Protein AF-A0A6I3N4Y5-F1 (afdb_monomer)

Radius of gyration: 19.82 Å; Cα contacts (8 Å, |Δi|>4): 102; chains: 1; bounding box: 36×60×38 Å

Nearest PDB structures (foldseek):
  2b67-assembly2_C  TM=6.865E-01  e=2.015E-02  Streptococcus pneumoniae TIGR4
  3eo8-assembly3_E  TM=6.827E-01  e=3.733E-02  Clostridioides difficile 630
  3bm1-assembly1_A  TM=7.989E-01  e=1.640E-01  Escherichia coli K-12
  1fxk-assembly1_C-2  TM=4.523E-01  e=8.487E+00  Methanothermobacter thermautotrophicus

Sequence (117 aa):
MMKMVRFVLMITAIVALASCKTNIGARSPLSVGADDMHKVIYYATLAGSSHNTQPWKAEVLNDREIRVLVDTTRVLNVIDPKKRELYISLGAFIENLDLAAGALGYATEVQGCRTLS

Foldseek 3Di:
DPPVVVVVVVVVVVVVPPPPPPPPDPDDPDQQDPVLLVQLLVQLLPFDADVSLSQWDWDDPDSADIDIDGNPVSDPCPVCVVCPRVVVSSVRSVVSSQVSCVVVPDHDDDDDDDPPD

Mean predicted aligned error: 12.46 Å

Secondary structure (DSSP, 8-state):
--HHHHHHHHHHHHHTT----------------HHHHHHHHHHHTTS--GGG---EEEEEEETTEEEEEE-GGG--TTT-TT-HHHHHHHHHHHHHHHHHHHHHT------------

Structure (mmCIF, N/CA/C/O backbone):
data_AF-A0A6I3N4Y5-F1
#
_entry.id   AF-A0A6I3N4Y5-F1
#
loop_
_atom_site.group_PDB
_atom_site.id
_atom_site.type_symbol
_atom_site.label_atom_id
_atom_site.label_alt_id
_atom_site.label_comp_id
_atom_site.label_asym_id
_atom_site.label_entity_id
_atom_site.label_seq_id
_atom_site.pdbx_PDB_ins_code
_atom_site.Cartn_x
_atom_site.Cartn_y
_atom_site.Cartn_z
_atom_site.occupancy
_atom_site.B_iso_or_equiv
_atom_site.auth_seq_id
_atom_site.auth_comp_id
_atom_site.auth_asym_id
_atom_site.auth_atom_id
_atom_site.pdbx_PDB_model_num
ATOM 1 N N . MET A 1 1 ? -12.542 -45.722 -12.002 1.00 57.69 1 MET A N 1
ATOM 2 C CA . MET A 1 1 ? -12.007 -44.349 -11.847 1.00 57.69 1 MET A CA 1
ATOM 3 C C . MET A 1 1 ? -13.070 -43.298 -11.450 1.00 57.69 1 MET A C 1
ATOM 5 O O . MET A 1 1 ? -12.850 -42.121 -11.663 1.00 57.69 1 MET A O 1
ATOM 9 N N . MET A 1 2 ? -14.202 -43.678 -10.823 1.00 56.59 2 MET A N 1
ATOM 10 C CA . MET A 1 2 ? -15.304 -42.757 -10.435 1.00 56.59 2 MET A CA 1
ATOM 11 C C . MET A 1 2 ? -15.482 -42.572 -8.911 1.00 56.59 2 MET A C 1
ATOM 13 O O . MET A 1 2 ? -16.326 -41.796 -8.474 1.00 56.59 2 MET A O 1
ATOM 17 N N . LYS A 1 3 ? -14.698 -43.272 -8.078 1.00 52.09 3 LYS A N 1
ATOM 18 C CA . LYS A 1 3 ? -14.794 -43.191 -6.606 1.00 52.09 3 LYS A CA 1
ATOM 19 C C . LYS A 1 3 ? -14.028 -41.993 -6.019 1.00 52.09 3 LYS A C 1
ATOM 21 O O . LYS A 1 3 ? -14.464 -41.432 -5.024 1.00 52.09 3 LYS A O 1
ATOM 26 N N . MET A 1 4 ? -12.949 -41.557 -6.678 1.00 55.91 4 MET A N 1
ATOM 27 C CA . MET A 1 4 ? -12.093 -40.452 -6.219 1.00 55.91 4 MET A CA 1
ATOM 28 C C . MET A 1 4 ? -12.782 -39.081 -6.345 1.00 55.91 4 MET A C 1
ATOM 30 O O . MET A 1 4 ? -12.693 -38.263 -5.439 1.00 55.91 4 MET A O 1
ATOM 34 N N . VAL A 1 5 ? -13.567 -38.869 -7.410 1.00 52.47 5 VAL A N 1
ATOM 35 C CA . VAL A 1 5 ? -14.319 -37.617 -7.649 1.00 52.47 5 VAL A CA 1
ATOM 36 C C . VAL A 1 5 ? -15.436 -37.410 -6.615 1.00 52.47 5 VAL A C 1
ATOM 38 O O . VAL A 1 5 ? -15.665 -36.292 -6.162 1.00 52.47 5 VAL A O 1
ATOM 41 N N . ARG A 1 6 ? -16.091 -38.492 -6.169 1.00 53.88 6 ARG A N 1
ATOM 42 C CA . ARG A 1 6 ? -17.121 -38.436 -5.113 1.00 53.88 6 ARG A CA 1
ATOM 43 C C . ARG A 1 6 ? -16.552 -38.088 -3.734 1.00 53.88 6 ARG A C 1
ATOM 45 O O . ARG A 1 6 ? -17.255 -37.483 -2.934 1.00 53.88 6 ARG A O 1
ATOM 52 N N . PHE A 1 7 ? -15.295 -38.441 -3.467 1.00 52.78 7 PHE A N 1
ATOM 53 C CA . PHE A 1 7 ? -14.637 -38.143 -2.193 1.00 52.78 7 PHE A CA 1
ATOM 54 C C . PHE A 1 7 ? -14.249 -36.658 -2.089 1.00 52.78 7 PHE A C 1
ATOM 56 O O . PHE A 1 7 ? -14.430 -36.046 -1.042 1.00 52.78 7 PHE A O 1
ATOM 63 N N . VAL A 1 8 ? -13.820 -36.048 -3.201 1.00 54.91 8 VAL A N 1
ATOM 64 C CA . VAL A 1 8 ? -13.504 -34.608 -3.275 1.00 54.91 8 VAL A CA 1
ATOM 65 C C . VAL A 1 8 ? -14.762 -33.742 -3.100 1.00 54.91 8 VAL A C 1
ATOM 67 O O . VAL A 1 8 ? -14.729 -32.779 -2.340 1.00 54.91 8 VAL A O 1
ATOM 70 N N . LEU A 1 9 ? -15.892 -34.127 -3.710 1.00 54.16 9 LEU A N 1
ATOM 71 C CA . LEU A 1 9 ? -17.184 -33.427 -3.569 1.00 54.16 9 LEU A CA 1
ATOM 72 C C . LEU A 1 9 ? -17.761 -33.461 -2.137 1.00 54.16 9 LEU A C 1
ATOM 74 O O . LEU A 1 9 ? -18.430 -32.518 -1.719 1.00 54.16 9 LEU A O 1
ATOM 78 N N . MET A 1 10 ? -17.488 -34.521 -1.369 1.00 55.81 10 MET A N 1
ATOM 79 C CA . MET A 1 10 ? -17.877 -34.618 0.048 1.00 55.81 10 MET A CA 1
ATOM 80 C C . MET A 1 10 ? -17.033 -33.699 0.942 1.00 55.81 10 MET A C 1
ATOM 82 O O . MET A 1 10 ? -17.571 -33.050 1.836 1.00 55.81 10 MET A O 1
ATOM 86 N N . ILE A 1 11 ? -15.725 -33.592 0.679 1.00 56.19 11 ILE A N 1
ATOM 87 C CA . ILE A 1 11 ? -14.822 -32.733 1.462 1.00 56.19 11 ILE A CA 1
ATOM 88 C C . ILE A 1 11 ? -15.176 -31.249 1.272 1.00 56.19 11 ILE A C 1
ATOM 90 O O . ILE A 1 11 ? -15.162 -30.492 2.241 1.00 56.19 11 ILE A O 1
ATOM 94 N N . THR A 1 12 ? -15.597 -30.832 0.072 1.00 55.72 12 THR A N 1
ATOM 95 C CA . THR A 1 12 ? -16.032 -29.445 -0.179 1.00 55.72 12 THR A CA 1
ATOM 96 C C . THR A 1 12 ? -17.328 -29.059 0.541 1.00 55.72 12 THR A C 1
ATOM 98 O O . THR A 1 12 ? -17.522 -27.887 0.849 1.00 55.72 12 THR A O 1
ATOM 101 N N . ALA A 1 13 ? -18.203 -30.019 0.861 1.00 51.41 13 ALA A N 1
ATOM 102 C CA . ALA A 1 13 ? -19.458 -29.743 1.567 1.00 51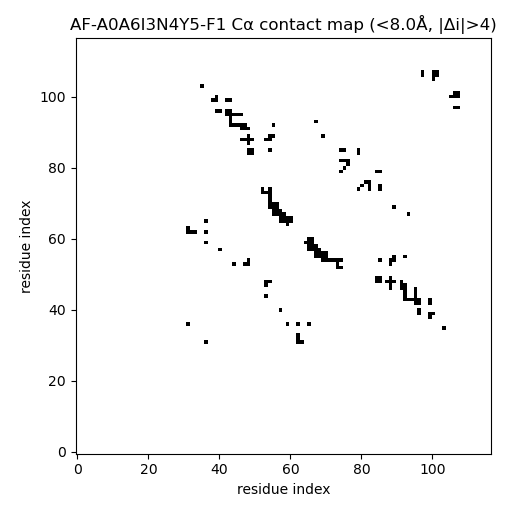.41 13 ALA A CA 1
ATOM 103 C C . ALA A 1 13 ? -19.268 -29.554 3.086 1.00 51.41 13 ALA A C 1
ATOM 105 O O . ALA A 1 13 ? -20.027 -28.821 3.716 1.00 51.41 13 ALA A O 1
ATOM 106 N N . ILE A 1 14 ? -18.240 -30.174 3.677 1.00 54.91 14 ILE A N 1
ATOM 107 C CA . ILE A 1 14 ? -17.987 -30.109 5.127 1.00 54.91 14 ILE A CA 1
ATOM 108 C C . ILE A 1 14 ? -17.381 -28.754 5.532 1.00 54.91 14 ILE A C 1
ATOM 110 O O . ILE A 1 14 ? -17.693 -28.239 6.604 1.00 54.91 14 ILE A O 1
ATOM 114 N N . VAL A 1 15 ? -16.597 -28.115 4.656 1.00 53.94 15 VAL A N 1
ATOM 115 C CA . VAL A 1 15 ? -16.010 -26.786 4.925 1.00 53.94 15 VAL A CA 1
ATOM 116 C C . VAL A 1 15 ? -17.077 -25.675 4.953 1.00 53.94 15 VAL A C 1
ATOM 118 O O . VAL A 1 15 ? -16.895 -24.668 5.631 1.00 53.94 15 VAL A O 1
ATOM 121 N N . ALA A 1 16 ? -18.232 -25.868 4.305 1.00 53.88 16 ALA A N 1
ATOM 122 C CA . ALA A 1 16 ? -19.301 -24.866 4.249 1.00 53.88 16 ALA A CA 1
ATOM 123 C C . ALA A 1 16 ? -20.151 -24.758 5.536 1.00 53.88 16 ALA A C 1
ATOM 125 O O . ALA A 1 16 ? -20.871 -23.776 5.707 1.00 53.88 16 ALA A O 1
ATOM 126 N N . LEU A 1 17 ? -20.079 -25.732 6.453 1.00 52.06 17 LEU A N 1
ATOM 127 C CA . LEU A 1 17 ? -20.908 -25.753 7.671 1.00 52.06 17 LEU A CA 1
ATOM 128 C C . LEU A 1 17 ? -20.198 -25.221 8.925 1.00 52.06 17 LEU A C 1
ATOM 130 O O . LEU A 1 17 ? -20.838 -25.055 9.961 1.00 52.06 17 LEU A O 1
ATOM 134 N N . ALA A 1 18 ? -18.915 -24.868 8.832 1.00 54.22 18 ALA A N 1
ATOM 135 C CA . ALA A 1 18 ? -18.171 -24.209 9.908 1.00 54.22 18 ALA A CA 1
ATOM 136 C C . ALA A 1 18 ? -18.249 -22.671 9.826 1.00 54.22 18 ALA A C 1
ATOM 138 O O . ALA A 1 18 ? -17.312 -21.970 10.207 1.00 54.22 18 ALA A O 1
ATOM 139 N N . SER A 1 19 ? -19.373 -22.125 9.344 1.00 50.44 19 SER A N 1
ATOM 140 C CA . SER A 1 19 ? -19.672 -20.698 9.489 1.00 50.44 19 SER A CA 1
ATOM 141 C C . SER A 1 19 ? -20.023 -20.429 10.953 1.00 50.44 19 SER A C 1
ATOM 143 O O . SER A 1 19 ? -21.178 -20.490 11.379 1.00 50.44 19 SER A O 1
ATOM 145 N N . CYS A 1 20 ? -18.986 -20.200 11.758 1.00 42.09 20 CYS A N 1
ATOM 146 C CA . CYS A 1 20 ? -19.127 -19.627 13.082 1.00 42.09 20 CYS A CA 1
ATOM 147 C C . CYS A 1 20 ? -19.821 -18.274 12.895 1.00 42.09 20 CYS A C 1
ATOM 149 O O . CYS A 1 20 ? -19.251 -17.361 12.300 1.00 42.09 20 CYS A O 1
ATOM 151 N N . LYS A 1 21 ? -21.079 -18.169 13.334 1.00 42.28 21 LYS A N 1
ATOM 152 C CA . LYS A 1 21 ? -21.810 -16.903 13.378 1.00 42.28 21 LYS A CA 1
ATOM 153 C C . LYS A 1 21 ? -21.033 -15.952 14.286 1.00 42.28 21 LYS A C 1
ATOM 155 O O . LYS A 1 21 ? -21.185 -15.991 15.506 1.00 42.28 21 LYS A O 1
ATOM 160 N N . THR A 1 22 ? -20.186 -15.113 13.706 1.00 45.75 22 THR A N 1
ATOM 161 C CA . THR A 1 22 ? -19.613 -13.968 14.399 1.00 45.75 22 THR A CA 1
ATOM 162 C C . THR A 1 22 ? -20.769 -13.044 14.749 1.00 45.75 22 THR A C 1
ATOM 164 O O . THR A 1 22 ? -21.438 -12.492 13.878 1.00 45.75 22 THR A O 1
ATOM 167 N N . ASN A 1 23 ? -21.045 -12.908 16.046 1.00 45.22 23 ASN A N 1
ATOM 168 C CA . ASN A 1 23 ? -21.884 -11.832 16.550 1.00 45.22 23 ASN A CA 1
ATOM 169 C C . ASN A 1 23 ? -21.170 -10.517 16.223 1.00 45.22 23 ASN A C 1
ATOM 171 O O . ASN A 1 23 ? -20.292 -10.081 16.965 1.00 45.22 23 ASN A O 1
ATOM 175 N N . ILE A 1 24 ? -21.527 -9.893 15.102 1.00 51.78 24 ILE A N 1
ATOM 176 C CA . ILE A 1 24 ? -21.187 -8.496 14.845 1.00 51.78 24 ILE A CA 1
ATOM 177 C C . ILE A 1 24 ? -22.146 -7.683 15.715 1.00 51.78 24 ILE A C 1
ATOM 179 O O . ILE A 1 24 ? -23.180 -7.197 15.264 1.00 51.78 24 ILE A O 1
ATOM 183 N N . GLY A 1 25 ? -21.843 -7.621 17.014 1.00 43.16 25 GLY A N 1
ATOM 184 C CA . GLY A 1 25 ? -22.431 -6.617 17.887 1.00 43.16 25 GLY A CA 1
ATOM 185 C C . GLY A 1 25 ? -22.140 -5.254 17.272 1.00 43.16 25 GLY A C 1
ATOM 186 O O . GLY A 1 25 ? -21.014 -5.015 16.834 1.00 43.16 25 GLY A O 1
ATOM 187 N N . ALA A 1 26 ? -23.163 -4.404 17.176 1.00 45.84 26 ALA A N 1
ATOM 188 C CA . ALA A 1 26 ? -23.045 -3.052 16.651 1.00 45.84 26 ALA A CA 1
ATOM 189 C C . ALA A 1 26 ? -21.870 -2.344 17.344 1.00 45.84 26 ALA A C 1
ATOM 191 O O . ALA A 1 26 ? -21.948 -2.008 18.527 1.00 45.84 26 ALA A O 1
ATOM 192 N N . ARG A 1 27 ? -20.748 -2.201 16.627 1.00 55.16 27 ARG A N 1
ATOM 193 C CA . ARG A 1 27 ? -19.550 -1.547 17.148 1.00 55.16 27 ARG A CA 1
ATOM 194 C C . ARG A 1 27 ? -19.886 -0.071 17.320 1.00 55.16 27 ARG A C 1
ATOM 196 O O . ARG A 1 27 ? -20.261 0.603 16.363 1.00 55.16 27 ARG A O 1
ATOM 203 N N . SER A 1 28 ? -19.774 0.413 18.552 1.00 47.03 28 SER A N 1
ATOM 204 C CA . SER A 1 28 ? -19.688 1.840 18.856 1.00 47.03 28 SER A CA 1
ATOM 205 C C . SER A 1 28 ? -18.608 2.484 17.972 1.00 47.03 28 SER A C 1
ATOM 207 O O . SER A 1 28 ? -17.667 1.785 17.589 1.00 47.03 28 SER A O 1
ATOM 209 N N . PRO A 1 29 ? -18.704 3.784 17.627 1.00 50.38 29 PRO A N 1
ATOM 210 C CA . PRO A 1 29 ? -17.667 4.445 16.844 1.00 50.38 29 PRO A CA 1
ATOM 211 C C . PRO A 1 29 ? -16.379 4.433 17.672 1.00 50.38 29 PRO A C 1
ATOM 213 O O . PRO A 1 29 ? -16.213 5.239 18.586 1.00 50.38 29 PRO A O 1
ATOM 216 N N . LEU A 1 30 ? -15.508 3.457 17.415 1.00 55.47 30 LEU A N 1
ATOM 217 C CA . LEU A 1 30 ? -14.201 3.367 18.044 1.00 55.47 30 LEU A CA 1
ATOM 218 C C . LEU A 1 30 ? -13.429 4.605 17.598 1.00 55.47 30 LEU A C 1
ATOM 220 O O . LEU A 1 30 ? -13.260 4.843 16.401 1.00 55.47 30 LEU A O 1
ATOM 224 N N . SER A 1 31 ? -13.007 5.425 18.559 1.00 55.88 31 SER A N 1
ATOM 225 C CA . SER A 1 31 ? -11.961 6.407 18.312 1.00 55.88 31 SER A CA 1
ATOM 226 C C . SER A 1 31 ? -10.756 5.625 17.810 1.00 55.88 31 SER A C 1
ATOM 228 O O . SER A 1 31 ? -10.177 4.851 18.573 1.00 55.88 31 SER A O 1
ATOM 230 N N . VAL A 1 32 ? -10.428 5.768 16.530 1.00 59.56 32 VAL A N 1
ATOM 231 C CA . VAL A 1 32 ? -9.211 5.185 15.982 1.00 59.56 32 VAL A CA 1
ATOM 232 C C . VAL A 1 32 ? -8.056 5.780 16.780 1.00 59.56 32 VAL A C 1
ATOM 234 O O . VAL A 1 32 ? -7.841 6.991 16.750 1.00 59.56 32 VAL A O 1
ATOM 237 N N . GLY A 1 33 ? -7.348 4.963 17.555 1.00 66.56 33 GLY A N 1
ATOM 238 C CA . GLY A 1 33 ? -6.126 5.433 18.195 1.00 66.56 33 GLY A CA 1
ATOM 239 C C . GLY A 1 33 ? -5.088 5.707 17.110 1.00 66.56 33 GLY A C 1
ATOM 240 O O . GLY A 1 33 ? -4.921 4.878 16.222 1.00 66.56 33 GLY A O 1
ATOM 241 N N . ALA A 1 34 ? -4.358 6.824 17.174 1.00 65.50 34 ALA A N 1
ATOM 242 C CA . ALA A 1 34 ? -3.277 7.116 16.220 1.00 65.50 34 ALA A CA 1
ATOM 243 C C . ALA A 1 34 ? -2.256 5.956 16.086 1.00 65.50 34 ALA A C 1
ATOM 245 O O . ALA A 1 34 ? -1.686 5.733 15.020 1.00 65.50 34 ALA A O 1
ATOM 246 N N . ASP A 1 35 ? -2.085 5.165 17.151 1.00 81.31 35 ASP A N 1
ATOM 247 C CA . ASP A 1 35 ? -1.294 3.928 17.176 1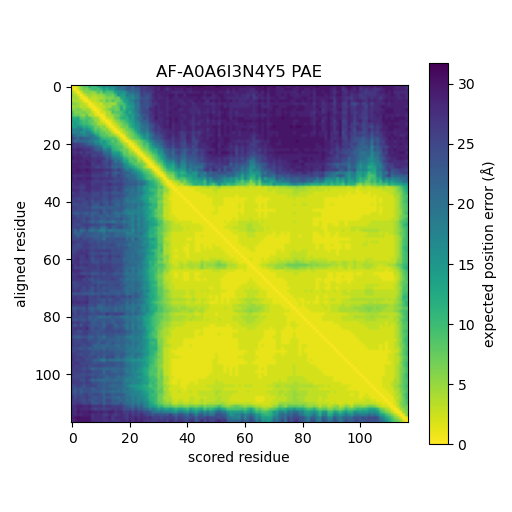.00 81.31 35 ASP A CA 1
ATOM 248 C C . ASP A 1 35 ? -1.812 2.849 16.199 1.00 81.31 35 ASP A C 1
ATOM 250 O O . ASP A 1 35 ? -1.032 2.145 15.557 1.00 81.31 35 ASP A O 1
ATOM 254 N N . ASP A 1 36 ? -3.127 2.743 16.006 1.00 91.38 36 ASP A N 1
ATOM 255 C CA . ASP A 1 36 ? -3.719 1.739 15.122 1.00 91.38 36 ASP A CA 1
ATOM 256 C C . ASP A 1 36 ? -3.459 2.045 13.645 1.00 91.38 36 ASP A C 1
ATOM 258 O O . ASP A 1 36 ? -3.185 1.123 12.880 1.00 91.38 36 ASP A O 1
ATOM 262 N N . MET A 1 37 ? -3.441 3.319 13.242 1.00 92.81 37 MET A N 1
ATOM 263 C CA . MET A 1 37 ? -3.099 3.703 11.864 1.00 92.81 37 MET A CA 1
ATOM 264 C C . MET A 1 37 ? -1.675 3.273 11.497 1.00 92.81 37 MET A C 1
ATOM 266 O O . MET A 1 37 ? -1.438 2.721 10.421 1.00 92.81 37 MET A O 1
ATOM 270 N N . HIS A 1 38 ? -0.721 3.445 12.413 1.00 92.94 38 HIS A N 1
ATOM 271 C CA . HIS A 1 38 ? 0.649 2.987 12.197 1.00 92.94 38 HIS A CA 1
ATOM 272 C C . HIS A 1 38 ? 0.763 1.460 12.156 1.00 92.94 38 HIS A C 1
ATOM 274 O O . HIS A 1 38 ? 1.503 0.941 11.319 1.00 92.94 38 HIS A O 1
ATOM 280 N N . LYS A 1 39 ? 0.005 0.725 12.983 1.00 95.31 39 LYS A N 1
ATOM 281 C CA . LYS A 1 39 ? -0.065 -0.746 12.899 1.00 95.31 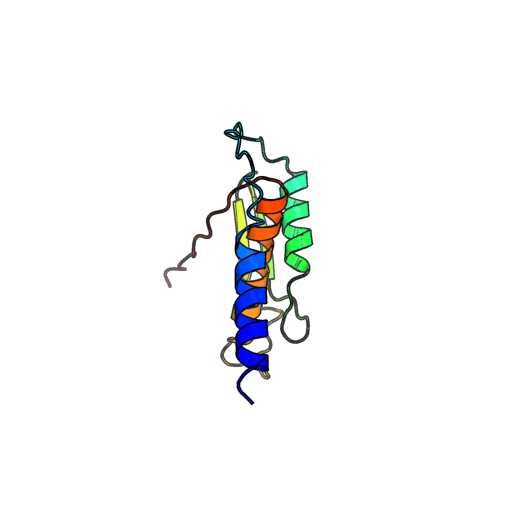39 LYS A CA 1
ATOM 282 C C . LYS A 1 39 ? -0.635 -1.215 11.566 1.00 95.31 39 LYS A C 1
ATOM 284 O O . LYS A 1 39 ? -0.083 -2.132 10.964 1.00 95.31 39 LYS A O 1
ATOM 289 N N . VAL A 1 40 ? -1.713 -0.586 11.096 1.00 97.06 40 VAL A N 1
ATOM 290 C CA . VAL A 1 40 ? -2.330 -0.892 9.798 1.00 97.06 40 VAL A CA 1
ATOM 291 C C . VAL A 1 40 ? -1.312 -0.707 8.674 1.00 97.06 40 VAL A C 1
ATOM 293 O O . VAL A 1 40 ? -1.111 -1.621 7.877 1.00 97.06 40 VAL A O 1
ATOM 296 N N . ILE A 1 41 ? -0.591 0.419 8.664 1.00 97.44 41 ILE A N 1
ATOM 297 C CA . ILE A 1 41 ? 0.472 0.672 7.683 1.00 97.44 41 ILE A CA 1
ATOM 298 C C . ILE A 1 41 ? 1.594 -0.362 7.806 1.00 97.44 41 ILE A C 1
ATOM 300 O O . ILE A 1 41 ? 2.037 -0.892 6.790 1.00 97.44 41 ILE A O 1
ATOM 304 N N . TYR A 1 42 ? 2.038 -0.683 9.025 1.00 97.62 42 TYR A N 1
ATOM 305 C CA . TYR A 1 42 ? 3.075 -1.691 9.256 1.00 97.62 42 TYR A CA 1
ATOM 306 C C . TYR A 1 42 ? 2.693 -3.042 8.642 1.00 97.62 42 TYR A C 1
ATOM 308 O O . TYR A 1 42 ? 3.460 -3.586 7.849 1.00 97.62 42 TYR A O 1
ATOM 316 N N . TYR A 1 43 ? 1.495 -3.557 8.925 1.00 98.44 43 TYR A N 1
ATOM 317 C CA . TYR A 1 43 ? 1.041 -4.820 8.337 1.00 98.44 43 TYR A CA 1
ATOM 318 C C . TYR A 1 43 ? 0.854 -4.722 6.821 1.00 98.44 43 TYR A C 1
ATOM 320 O O . TYR A 1 43 ? 1.171 -5.674 6.104 1.00 98.44 43 TYR A O 1
ATOM 328 N N . ALA A 1 44 ? 0.443 -3.561 6.307 1.00 98.50 44 ALA A N 1
ATOM 329 C CA . ALA A 1 44 ? 0.389 -3.328 4.872 1.00 98.50 44 ALA A CA 1
ATOM 330 C C . ALA A 1 44 ? 1.754 -3.436 4.187 1.00 98.50 44 ALA A C 1
ATOM 332 O O . ALA A 1 44 ? 1.843 -4.025 3.109 1.00 98.50 44 ALA A O 1
ATOM 333 N N . THR A 1 45 ? 2.835 -2.979 4.831 1.00 98.25 45 THR A N 1
ATOM 334 C CA . THR A 1 45 ? 4.194 -3.087 4.264 1.00 98.25 45 THR A CA 1
ATOM 335 C C . THR A 1 45 ? 4.664 -4.523 4.025 1.00 98.25 45 THR A C 1
ATOM 337 O O . THR A 1 45 ? 5.586 -4.727 3.240 1.00 98.25 45 THR A O 1
ATOM 340 N N . LEU A 1 46 ? 4.017 -5.523 4.636 1.00 98.44 46 LEU A N 1
ATOM 341 C CA . LEU A 1 46 ? 4.320 -6.942 4.418 1.00 98.44 46 LEU A CA 1
ATOM 342 C C . LEU A 1 46 ? 3.802 -7.471 3.069 1.00 98.44 46 LEU A C 1
ATOM 344 O O . LEU A 1 46 ? 4.003 -8.644 2.751 1.00 98.44 46 LEU A O 1
ATOM 348 N N . ALA A 1 47 ? 3.124 -6.634 2.277 1.00 98.50 47 ALA A N 1
ATOM 349 C CA . ALA A 1 47 ? 2.695 -6.981 0.931 1.00 98.50 47 ALA A CA 1
ATOM 350 C C . ALA A 1 47 ? 3.885 -7.381 0.046 1.00 98.50 47 ALA A C 1
ATOM 352 O O . ALA A 1 47 ? 4.964 -6.787 0.088 1.00 98.50 47 ALA A O 1
ATOM 353 N N . GLY A 1 48 ? 3.672 -8.378 -0.814 1.00 98.06 48 GLY A N 1
ATOM 354 C CA . GLY A 1 48 ? 4.637 -8.703 -1.857 1.00 98.06 48 GLY A CA 1
ATOM 355 C C . GLY A 1 48 ? 4.753 -7.558 -2.867 1.00 98.06 48 GLY A C 1
ATOM 356 O O . GLY A 1 48 ? 3.751 -6.975 -3.276 1.00 98.06 48 GLY A O 1
ATOM 357 N N . SER A 1 49 ? 5.975 -7.259 -3.306 1.00 98.19 49 SER A N 1
ATOM 358 C CA . SER A 1 49 ? 6.226 -6.324 -4.407 1.00 98.19 49 SER A CA 1
ATOM 359 C C . SER A 1 49 ? 7.275 -6.865 -5.368 1.00 98.19 49 SER A C 1
ATOM 361 O O . SER A 1 49 ? 8.143 -7.652 -4.979 1.00 98.19 49 SER A O 1
ATOM 363 N N . SER A 1 50 ? 7.202 -6.452 -6.636 1.00 96.25 50 SER A N 1
ATOM 364 C CA . SER A 1 50 ? 8.198 -6.850 -7.635 1.00 96.25 50 SER A CA 1
ATOM 365 C C . SER A 1 50 ? 9.600 -6.426 -7.204 1.00 96.25 50 SER A C 1
ATOM 367 O O . SER A 1 50 ? 9.813 -5.290 -6.781 1.00 96.25 50 SER A O 1
ATOM 369 N N . HIS A 1 51 ? 10.545 -7.370 -7.239 1.00 96.69 51 HIS A N 1
ATOM 370 C CA . HIS A 1 51 ? 11.908 -7.214 -6.713 1.00 96.69 51 HIS A CA 1
ATOM 371 C C . HIS A 1 51 ? 11.985 -6.663 -5.277 1.00 96.69 51 HIS A C 1
ATOM 373 O O . HIS A 1 51 ? 13.007 -6.106 -4.878 1.00 96.69 51 HIS A O 1
ATOM 379 N N . ASN A 1 52 ? 10.910 -6.816 -4.499 1.00 97.44 52 ASN A N 1
ATOM 380 C CA . ASN A 1 52 ? 10.757 -6.237 -3.171 1.00 97.44 52 ASN A CA 1
ATOM 381 C C . ASN A 1 52 ? 11.035 -4.718 -3.120 1.00 97.44 52 ASN A C 1
ATOM 383 O O . ASN A 1 52 ? 11.545 -4.204 -2.120 1.00 97.44 52 ASN A O 1
ATOM 387 N N . THR A 1 53 ? 10.745 -3.989 -4.207 1.00 97.88 53 THR A N 1
ATOM 388 C CA . THR A 1 53 ? 11.050 -2.552 -4.299 1.00 97.88 53 THR A CA 1
ATOM 389 C C . THR A 1 53 ? 10.210 -1.714 -3.345 1.00 97.88 53 THR A C 1
ATOM 391 O O . THR A 1 53 ? 10.641 -0.615 -2.992 1.00 97.88 53 THR A O 1
ATOM 394 N N . GLN A 1 54 ? 9.060 -2.243 -2.904 1.00 98.25 54 GLN A N 1
ATOM 395 C CA . GLN A 1 54 ? 8.093 -1.597 -2.011 1.00 98.25 54 GLN A CA 1
ATOM 396 C C . GLN A 1 54 ? 7.714 -0.198 -2.522 1.00 98.25 54 GLN A C 1
ATOM 398 O O . GLN A 1 54 ? 8.035 0.810 -1.891 1.00 98.25 54 GLN A O 1
ATOM 403 N N . PRO A 1 55 ? 7.090 -0.096 -3.712 1.00 97.81 55 PRO A N 1
ATOM 404 C CA . PRO A 1 55 ? 6.974 1.163 -4.441 1.00 97.81 55 PRO A CA 1
ATOM 405 C C . PRO A 1 55 ? 5.769 2.010 -3.992 1.00 97.81 55 PRO A C 1
ATOM 407 O O . PRO A 1 55 ? 5.107 2.658 -4.807 1.00 97.81 55 PRO A O 1
ATOM 410 N N . TRP A 1 56 ? 5.470 1.997 -2.697 1.00 98.12 56 TRP A N 1
ATOM 411 C CA . TRP A 1 56 ? 4.346 2.693 -2.076 1.00 98.12 56 TRP A CA 1
ATOM 412 C C . TRP A 1 56 ? 4.825 3.739 -1.070 1.00 98.12 56 TRP A C 1
ATOM 414 O O . TRP A 1 56 ? 5.843 3.580 -0.397 1.00 98.12 56 TRP A O 1
ATOM 424 N N . LYS A 1 57 ? 4.040 4.805 -0.936 1.00 97.62 57 LYS A N 1
ATOM 425 C CA . LYS A 1 57 ? 4.080 5.756 0.177 1.00 97.62 57 LYS A CA 1
ATOM 426 C C . LYS A 1 57 ? 2.713 5.763 0.843 1.00 97.62 57 LYS A C 1
ATOM 428 O O . LYS A 1 57 ? 1.701 5.768 0.145 1.00 97.62 57 LYS A O 1
ATOM 433 N N . ALA A 1 58 ? 2.701 5.785 2.169 1.00 96.75 58 ALA A N 1
ATOM 434 C CA . ALA A 1 58 ? 1.497 5.930 2.972 1.00 96.75 58 ALA A CA 1
ATOM 435 C C . ALA A 1 58 ? 1.633 7.174 3.852 1.00 96.75 58 ALA A C 1
ATOM 437 O O . ALA A 1 58 ? 2.642 7.344 4.536 1.00 96.75 58 ALA A O 1
ATOM 438 N N . GLU A 1 59 ? 0.629 8.039 3.813 1.00 95.38 59 GLU A N 1
ATOM 439 C CA . GLU A 1 59 ? 0.559 9.273 4.590 1.00 95.38 59 GLU A CA 1
ATOM 440 C C . GLU A 1 59 ? -0.722 9.243 5.429 1.00 95.38 59 GLU A C 1
ATOM 442 O O . GLU A 1 59 ? -1.815 9.104 4.881 1.00 95.38 59 GLU A O 1
ATOM 447 N N . VAL A 1 60 ? -0.598 9.351 6.752 1.00 94.19 60 VAL A N 1
ATOM 448 C CA . VAL A 1 60 ? -1.755 9.490 7.648 1.00 94.19 60 VAL A CA 1
ATOM 449 C C . VAL A 1 60 ? -2.194 10.949 7.606 1.00 94.19 60 VAL A C 1
ATOM 451 O O . VAL A 1 60 ? -1.444 11.826 8.028 1.00 94.19 60 VAL A O 1
ATOM 454 N N . LEU A 1 61 ? -3.387 11.218 7.076 1.00 92.31 61 LEU A N 1
ATOM 455 C CA . LEU A 1 61 ? -3.904 12.587 6.959 1.00 92.31 61 LEU A CA 1
ATOM 456 C C . LEU A 1 61 ? -4.647 13.034 8.217 1.00 92.31 61 LEU A C 1
ATOM 458 O O . LEU A 1 61 ? -4.660 14.215 8.553 1.00 92.31 61 LEU A O 1
ATOM 462 N N . ASN A 1 62 ? -5.305 12.085 8.876 1.00 89.56 62 ASN A N 1
ATOM 463 C CA . ASN A 1 62 ? -6.060 12.246 10.112 1.00 89.56 62 ASN A CA 1
ATOM 464 C C . ASN A 1 62 ? -6.341 10.852 10.702 1.00 89.56 62 ASN A C 1
ATOM 466 O O . ASN A 1 62 ? -5.928 9.838 10.140 1.00 89.56 62 ASN A O 1
ATOM 470 N N . ASP A 1 63 ? -7.101 10.793 11.794 1.00 86.25 63 ASP A N 1
ATOM 471 C CA . ASP A 1 63 ? -7.422 9.548 12.503 1.00 86.25 63 ASP A CA 1
ATOM 472 C C . ASP A 1 63 ? -8.263 8.542 11.687 1.00 86.25 63 ASP A C 1
ATOM 474 O O . ASP A 1 63 ? -8.601 7.479 12.190 1.00 86.25 63 ASP A O 1
ATOM 478 N N . ARG A 1 64 ? -8.674 8.849 10.452 1.00 89.75 64 ARG A N 1
ATOM 479 C CA . ARG A 1 64 ? -9.555 7.987 9.641 1.00 89.75 64 ARG A CA 1
ATOM 480 C C . ARG A 1 64 ? -9.087 7.786 8.207 1.00 89.75 64 ARG A C 1
ATOM 482 O O . ARG A 1 64 ? -9.745 7.060 7.468 1.00 89.75 64 ARG A O 1
ATOM 489 N N . GLU A 1 65 ? -7.994 8.422 7.797 1.00 94.19 65 GLU A N 1
ATOM 490 C CA . GLU A 1 65 ? -7.620 8.487 6.389 1.00 94.19 65 GLU A CA 1
ATOM 491 C C . GLU A 1 65 ? -6.122 8.260 6.186 1.00 94.19 65 GLU A C 1
ATOM 493 O O . GLU A 1 65 ? -5.274 8.990 6.709 1.00 94.19 65 GLU A O 1
ATOM 498 N N . ILE A 1 66 ? -5.815 7.252 5.368 1.00 95.94 66 ILE A N 1
ATOM 499 C CA . ILE A 1 66 ? -4.473 6.958 4.875 1.00 95.94 66 ILE A CA 1
ATOM 500 C C . ILE A 1 66 ? -4.464 7.238 3.376 1.00 95.94 66 ILE A C 1
ATOM 502 O O . ILE A 1 66 ? -5.166 6.586 2.602 1.00 95.94 66 ILE A O 1
ATOM 506 N N . ARG A 1 67 ? -3.624 8.176 2.945 1.00 96.31 67 ARG A N 1
ATOM 507 C CA . ARG A 1 67 ? -3.362 8.414 1.527 1.00 96.31 67 ARG A CA 1
ATOM 508 C C . ARG A 1 67 ? -2.261 7.483 1.046 1.00 96.31 67 ARG A C 1
ATOM 510 O O . ARG A 1 67 ? -1.152 7.496 1.578 1.00 96.31 67 ARG A O 1
ATOM 517 N N . VAL A 1 68 ? -2.555 6.721 -0.003 1.00 97.06 68 VAL A N 1
ATOM 518 C CA . VAL A 1 68 ? -1.596 5.830 -0.665 1.00 97.06 68 VAL A CA 1
ATOM 519 C C . VAL A 1 68 ? -1.133 6.455 -1.975 1.00 97.06 68 VAL A C 1
ATOM 521 O O . VAL A 1 68 ? -1.949 6.838 -2.813 1.00 97.06 68 VAL A O 1
ATOM 524 N N . LEU A 1 69 ? 0.182 6.551 -2.164 1.00 96.12 69 LEU A N 1
ATOM 525 C CA . LEU A 1 69 ? 0.798 7.070 -3.383 1.00 96.12 69 LEU A CA 1
ATOM 526 C C . LEU A 1 69 ? 1.820 6.083 -3.946 1.00 96.12 69 LEU A C 1
ATOM 528 O O . LEU A 1 69 ? 2.433 5.304 -3.220 1.00 96.12 69 LEU A O 1
ATOM 532 N N . VAL A 1 70 ? 2.056 6.182 -5.252 1.00 96.31 70 VAL A N 1
ATOM 533 C CA . VAL A 1 70 ? 3.196 5.532 -5.904 1.00 96.31 70 VAL A CA 1
ATOM 534 C C . VAL A 1 70 ? 4.486 6.257 -5.521 1.00 96.31 70 VAL A C 1
ATOM 536 O O . VAL A 1 70 ? 4.598 7.472 -5.704 1.00 96.31 70 VAL A O 1
ATOM 539 N N . ASP A 1 71 ? 5.496 5.513 -5.069 1.00 96.50 71 ASP A N 1
ATOM 540 C CA . ASP A 1 71 ? 6.860 6.030 -4.979 1.00 96.50 71 ASP A CA 1
ATOM 541 C C . ASP A 1 71 ? 7.561 5.922 -6.338 1.00 96.50 71 ASP A C 1
ATOM 543 O O . ASP A 1 71 ? 8.106 4.881 -6.710 1.00 96.50 71 ASP A O 1
ATOM 547 N N . THR A 1 72 ? 7.569 7.021 -7.093 1.00 92.88 72 THR A N 1
ATOM 548 C CA . THR A 1 72 ? 8.173 7.070 -8.432 1.00 92.88 72 THR A CA 1
ATOM 549 C C . THR A 1 72 ? 9.680 6.805 -8.432 1.00 92.88 72 THR A C 1
ATOM 551 O O . THR A 1 72 ? 10.221 6.412 -9.463 1.00 92.88 72 THR A O 1
ATOM 554 N N . THR A 1 73 ? 10.354 6.948 -7.285 1.00 96.62 73 THR A N 1
ATOM 555 C CA . THR A 1 73 ? 11.792 6.660 -7.142 1.00 96.62 73 THR A CA 1
ATOM 556 C C . THR A 1 73 ? 12.110 5.161 -7.131 1.00 96.62 73 THR A C 1
ATOM 558 O O . THR A 1 73 ? 13.259 4.775 -7.322 1.00 96.62 73 THR A O 1
ATOM 561 N N . ARG A 1 74 ? 11.090 4.310 -6.950 1.00 96.69 74 ARG A N 1
ATOM 562 C CA . ARG A 1 74 ? 11.203 2.845 -6.827 1.00 96.69 74 ARG A CA 1
ATOM 563 C C . ARG A 1 74 ? 10.655 2.095 -8.046 1.00 96.69 74 ARG A C 1
ATOM 565 O O . ARG A 1 74 ? 10.484 0.878 -8.005 1.00 96.69 74 ARG A O 1
ATOM 572 N N . VAL A 1 75 ? 10.359 2.810 -9.132 1.00 95.75 75 VAL A N 1
ATOM 573 C CA . VAL A 1 75 ? 9.801 2.232 -10.362 1.00 95.75 75 VAL A CA 1
ATOM 574 C C . VAL A 1 75 ? 10.882 1.505 -11.158 1.00 95.75 75 VAL A C 1
ATOM 576 O O . VAL A 1 75 ? 11.949 2.045 -11.447 1.00 95.75 75 VAL A O 1
ATOM 579 N N . LEU A 1 76 ? 10.567 0.287 -11.587 1.00 96.38 76 LEU A N 1
ATOM 580 C CA . LEU A 1 76 ? 11.446 -0.548 -12.398 1.00 96.38 76 LEU A CA 1
ATOM 581 C C . LEU A 1 76 ? 11.270 -0.257 -13.897 1.00 96.38 76 LEU A C 1
ATOM 583 O O . LEU A 1 76 ? 10.750 -1.087 -14.628 1.00 96.38 76 LEU A O 1
ATOM 587 N N . ASN A 1 77 ? 11.709 0.908 -14.383 1.00 95.06 77 ASN A N 1
ATOM 588 C CA . ASN A 1 77 ? 11.417 1.353 -15.761 1.00 95.06 77 ASN A CA 1
ATOM 589 C C . ASN A 1 77 ? 11.864 0.383 -16.876 1.00 95.06 77 ASN A C 1
ATOM 591 O O . ASN A 1 77 ? 11.261 0.372 -17.945 1.00 95.06 77 ASN A O 1
ATOM 595 N N . VAL A 1 78 ? 12.917 -0.410 -16.647 1.00 96.44 78 VAL A N 1
ATOM 596 C CA . VAL A 1 78 ? 13.429 -1.380 -17.633 1.00 96.44 78 VAL A CA 1
ATOM 597 C C . VAL A 1 78 ? 12.681 -2.715 -17.562 1.00 96.44 78 VAL A C 1
ATOM 599 O O . VAL A 1 78 ? 12.348 -3.278 -18.600 1.00 96.44 78 VAL A O 1
ATOM 602 N N . ILE A 1 79 ? 12.419 -3.219 -16.351 1.00 96.31 79 ILE A N 1
ATOM 603 C CA . ILE A 1 79 ? 11.790 -4.534 -16.127 1.00 96.31 79 ILE A CA 1
ATOM 604 C C . ILE A 1 79 ? 10.266 -4.450 -16.271 1.00 96.31 79 ILE A C 1
ATOM 606 O O . ILE A 1 79 ? 9.647 -5.322 -16.872 1.00 96.31 79 ILE A O 1
ATOM 610 N N . ASP A 1 80 ? 9.671 -3.360 -15.787 1.00 97.00 80 ASP A N 1
ATO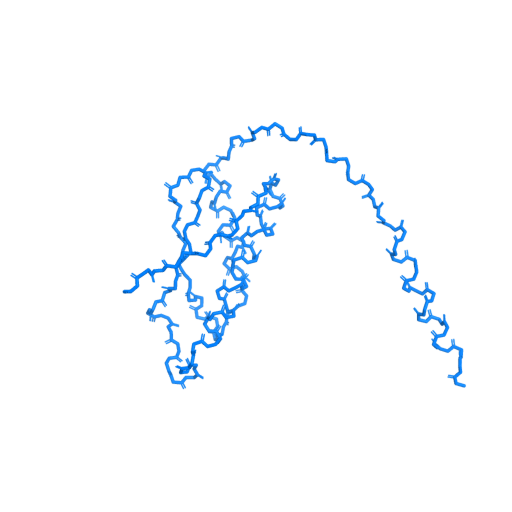M 611 C CA . ASP A 1 80 ? 8.238 -3.080 -15.823 1.00 97.00 80 ASP A CA 1
ATOM 612 C C . ASP A 1 80 ? 7.944 -1.740 -16.535 1.00 97.00 80 ASP A C 1
ATOM 614 O O . ASP A 1 80 ? 7.438 -0.788 -15.930 1.00 97.00 80 ASP A O 1
ATOM 618 N N . PRO A 1 81 ? 8.232 -1.628 -17.848 1.00 96.25 81 PRO A N 1
ATOM 619 C CA . PRO A 1 81 ? 8.044 -0.386 -18.606 1.00 96.25 81 PRO A CA 1
ATOM 620 C C . PRO A 1 81 ? 6.574 0.048 -18.683 1.00 96.25 81 PRO A C 1
ATOM 622 O O . PRO A 1 81 ? 6.271 1.227 -18.864 1.00 96.25 81 PRO A O 1
ATOM 625 N N . LYS A 1 82 ? 5.643 -0.905 -18.536 1.00 96.12 82 LYS A N 1
ATOM 626 C CA . LYS A 1 82 ? 4.196 -0.654 -18.520 1.00 96.12 82 LYS A CA 1
ATOM 627 C C . LYS A 1 82 ? 3.640 -0.421 -17.114 1.00 96.12 82 LYS A C 1
ATOM 629 O O . LYS A 1 82 ? 2.440 -0.189 -16.993 1.00 96.12 82 LYS A O 1
ATOM 634 N N . LYS A 1 83 ? 4.482 -0.467 -16.073 1.00 96.44 83 LYS A N 1
ATOM 635 C CA . LYS A 1 83 ? 4.101 -0.269 -14.665 1.00 96.44 83 LYS A CA 1
ATOM 636 C C . LYS A 1 83 ? 3.033 -1.258 -14.174 1.00 96.44 83 LYS A C 1
ATOM 638 O O . LYS A 1 83 ? 2.302 -0.974 -13.227 1.00 96.44 83 LYS A O 1
ATOM 643 N N . ARG A 1 84 ? 2.890 -2.413 -14.826 1.00 97.44 84 ARG A N 1
ATOM 644 C CA . ARG A 1 84 ? 1.878 -3.409 -14.459 1.00 97.44 84 ARG A CA 1
ATOM 645 C C . ARG A 1 84 ? 2.191 -3.992 -13.087 1.00 97.44 84 ARG A C 1
ATOM 647 O O . ARG A 1 84 ? 1.297 -4.110 -12.256 1.00 97.44 84 ARG A O 1
ATOM 654 N N . GLU A 1 85 ? 3.441 -4.364 -12.855 1.00 97.62 85 GLU A N 1
ATOM 655 C CA . GLU A 1 85 ? 3.879 -4.948 -11.589 1.00 97.62 85 GLU A CA 1
ATOM 656 C C . GLU A 1 85 ? 3.888 -3.913 -10.467 1.00 97.62 85 GLU A C 1
ATOM 658 O O . GLU A 1 85 ? 3.537 -4.239 -9.333 1.00 97.62 85 GLU A O 1
ATOM 663 N N . LEU A 1 86 ? 4.200 -2.656 -10.794 1.00 97.31 86 LEU A N 1
ATOM 664 C CA . LEU A 1 86 ? 4.039 -1.517 -9.895 1.00 97.31 86 LEU A CA 1
ATOM 665 C C . LEU A 1 86 ? 2.608 -1.437 -9.345 1.00 97.31 86 LEU A C 1
ATOM 667 O O . LEU A 1 86 ? 2.421 -1.423 -8.129 1.00 97.31 86 LEU A O 1
ATOM 671 N N . TYR A 1 87 ? 1.598 -1.417 -10.221 1.00 96.50 87 TYR A N 1
ATOM 672 C CA . TYR A 1 87 ? 0.200 -1.318 -9.790 1.00 96.50 87 TYR A CA 1
ATOM 673 C C . TYR A 1 87 ? -0.317 -2.596 -9.121 1.00 96.50 87 TYR A C 1
ATOM 675 O O . TYR A 1 87 ? -1.115 -2.498 -8.194 1.00 96.50 87 TYR A O 1
ATOM 683 N N . ILE A 1 88 ? 0.163 -3.782 -9.517 1.00 98.19 88 ILE A N 1
ATOM 684 C CA . ILE A 1 88 ? -0.131 -5.034 -8.795 1.00 98.19 88 ILE A CA 1
ATOM 685 C C . ILE A 1 88 ? 0.415 -4.965 -7.363 1.00 98.19 88 ILE A C 1
ATOM 687 O O . ILE A 1 88 ? -0.301 -5.291 -6.420 1.00 98.19 88 ILE A O 1
ATOM 691 N N . SER A 1 89 ? 1.654 -4.494 -7.195 1.00 98.25 89 SER A N 1
ATOM 692 C CA . SER A 1 89 ? 2.282 -4.325 -5.878 1.00 98.25 89 SER A CA 1
ATOM 693 C C . SER A 1 89 ? 1.508 -3.317 -5.022 1.00 98.25 89 SER A C 1
ATOM 695 O O . SER A 1 89 ? 1.272 -3.556 -3.843 1.00 98.25 89 SER A O 1
ATOM 697 N N . LEU A 1 90 ? 1.061 -2.207 -5.621 1.00 97.81 90 LEU A N 1
ATOM 698 C CA . LEU A 1 90 ? 0.249 -1.203 -4.930 1.00 97.81 90 LEU A CA 1
ATOM 699 C C . LEU A 1 90 ? -1.123 -1.755 -4.515 1.00 97.81 90 LEU A C 1
ATOM 701 O O . LEU A 1 90 ? -1.577 -1.485 -3.409 1.00 97.81 90 LEU A O 1
ATOM 705 N N . GLY A 1 91 ? -1.764 -2.550 -5.377 1.00 97.75 91 GLY A N 1
ATOM 706 C CA . GLY A 1 91 ? -3.022 -3.225 -5.059 1.00 97.75 91 GLY A CA 1
ATOM 707 C C . GLY A 1 91 ? -2.877 -4.195 -3.887 1.00 97.75 91 GLY A C 1
ATOM 708 O O . GLY A 1 91 ? -3.702 -4.174 -2.982 1.00 97.75 91 GLY A O 1
ATOM 709 N N . ALA A 1 92 ? -1.792 -4.976 -3.851 1.00 98.62 92 ALA A N 1
ATOM 710 C CA . ALA A 1 92 ? -1.495 -5.862 -2.724 1.00 98.62 92 ALA A CA 1
ATOM 711 C C . ALA A 1 92 ? -1.274 -5.087 -1.412 1.00 98.62 92 ALA A C 1
ATOM 713 O O .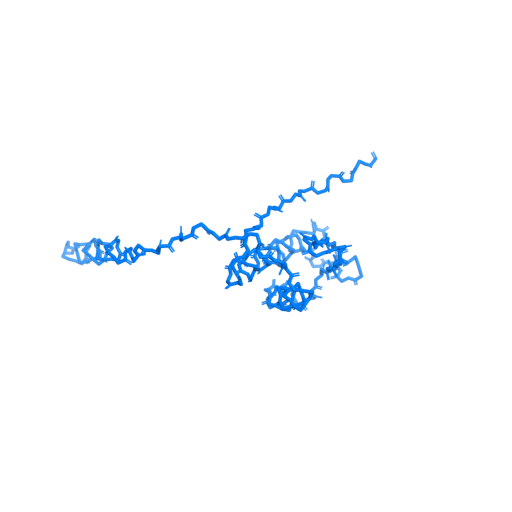 ALA A 1 92 ? -1.754 -5.498 -0.359 1.00 98.62 92 ALA A O 1
ATOM 714 N N . PHE A 1 93 ? -0.585 -3.945 -1.474 1.00 98.69 93 PHE A N 1
ATOM 715 C CA . PHE A 1 93 ? -0.419 -3.059 -0.322 1.00 98.69 93 PHE A CA 1
ATOM 716 C C . PHE A 1 93 ? -1.761 -2.507 0.188 1.00 98.69 93 PHE A C 1
ATOM 718 O O . PHE A 1 93 ? -2.00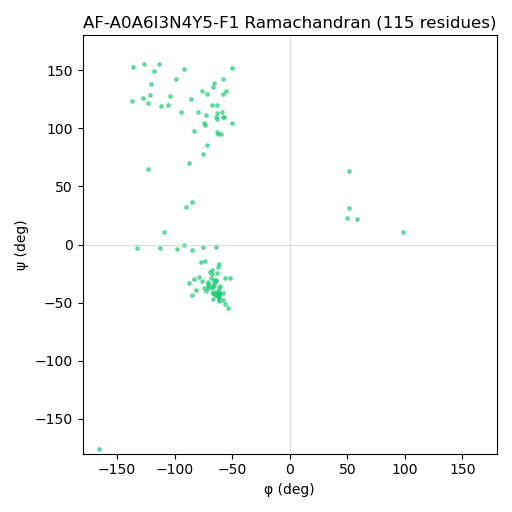6 -2.525 1.391 1.00 98.69 93 PHE A O 1
ATOM 725 N N . ILE A 1 94 ? -2.647 -2.065 -0.714 1.00 98.25 94 ILE A N 1
ATOM 726 C CA . ILE A 1 94 ? -3.984 -1.553 -0.366 1.00 98.25 94 ILE A CA 1
ATOM 727 C C . ILE A 1 94 ? -4.867 -2.648 0.243 1.00 98.25 94 ILE A C 1
ATOM 729 O O . ILE A 1 94 ? -5.512 -2.405 1.257 1.00 98.25 94 ILE A O 1
ATOM 733 N N . GLU A 1 95 ? -4.860 -3.856 -0.318 1.00 98.44 95 GLU A N 1
ATOM 734 C CA . GLU A 1 95 ? -5.604 -4.989 0.248 1.00 98.44 95 GLU A CA 1
ATOM 735 C C . GLU A 1 95 ? -5.115 -5.324 1.662 1.00 98.44 95 GLU A C 1
ATOM 737 O O . GLU A 1 95 ? -5.912 -5.539 2.574 1.00 98.44 95 GLU A O 1
ATOM 742 N N . ASN A 1 96 ? -3.799 -5.298 1.894 1.00 98.69 96 ASN A N 1
ATOM 743 C CA . ASN A 1 96 ? -3.283 -5.517 3.239 1.00 98.69 96 ASN A CA 1
ATOM 744 C C . ASN A 1 96 ? -3.674 -4.392 4.216 1.00 98.69 96 ASN A C 1
ATOM 746 O O . ASN A 1 96 ? -3.824 -4.680 5.404 1.00 98.69 96 ASN A O 1
ATOM 750 N N . LEU A 1 97 ? -3.850 -3.140 3.761 1.00 98.19 97 LEU A N 1
ATOM 751 C CA . LEU A 1 97 ? -4.412 -2.076 4.607 1.00 98.19 97 LEU A CA 1
ATOM 752 C C . LEU A 1 97 ? -5.836 -2.437 5.046 1.00 98.19 97 LEU A C 1
ATOM 754 O O . LEU A 1 97 ? -6.134 -2.335 6.236 1.00 98.19 97 LEU A O 1
ATOM 758 N N . ASP A 1 98 ? -6.688 -2.884 4.117 1.00 97.88 98 ASP A N 1
ATOM 759 C CA . ASP A 1 98 ? -8.068 -3.284 4.424 1.00 97.88 98 ASP A CA 1
ATOM 760 C C . ASP A 1 98 ? -8.107 -4.459 5.411 1.00 97.88 98 ASP A C 1
ATOM 762 O O . ASP A 1 98 ? -8.747 -4.378 6.461 1.00 97.88 98 ASP A O 1
ATOM 766 N N . LEU A 1 99 ? -7.326 -5.511 5.152 1.00 98.19 99 LEU A N 1
ATOM 767 C CA . LEU A 1 99 ? -7.244 -6.676 6.037 1.00 98.19 99 LEU A CA 1
ATOM 768 C C . LEU A 1 99 ? -6.727 -6.316 7.436 1.00 98.19 99 LEU A C 1
ATOM 770 O O . LEU A 1 99 ? -7.279 -6.776 8.440 1.00 98.19 99 LEU A O 1
ATOM 774 N N . ALA A 1 100 ? -5.679 -5.491 7.527 1.00 97.44 100 ALA A N 1
ATOM 775 C CA . ALA A 1 100 ? -5.118 -5.074 8.808 1.00 97.44 100 ALA A CA 1
ATOM 776 C C . ALA A 1 100 ? -6.098 -4.195 9.599 1.00 97.44 100 ALA A C 1
ATOM 778 O O . ALA A 1 100 ? -6.267 -4.387 10.805 1.00 97.44 100 ALA A O 1
ATOM 779 N N . ALA A 1 101 ? -6.786 -3.270 8.928 1.00 96.06 101 ALA A N 1
ATOM 780 C CA . ALA A 1 101 ? -7.826 -2.452 9.540 1.00 96.06 101 ALA A 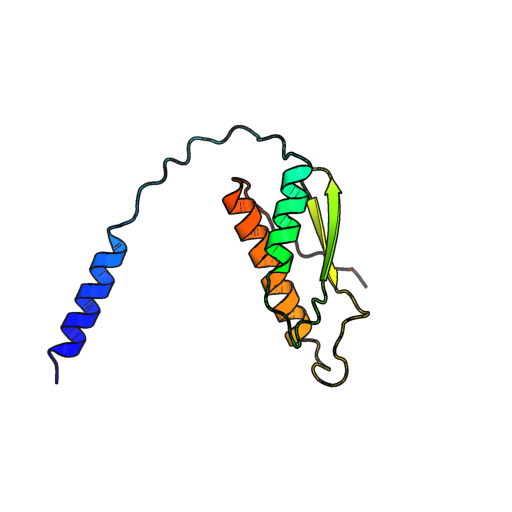CA 1
ATOM 781 C C . ALA A 1 101 ? -9.006 -3.316 10.022 1.00 96.06 101 ALA A C 1
ATOM 783 O O . ALA A 1 101 ? -9.453 -3.169 11.163 1.00 96.06 101 ALA A O 1
ATOM 784 N N . GLY A 1 102 ? -9.440 -4.281 9.206 1.00 96.12 102 GLY A N 1
ATOM 785 C CA . GLY A 1 102 ? -10.470 -5.263 9.548 1.00 96.12 102 GLY A CA 1
ATOM 786 C C . GLY A 1 102 ? -10.121 -6.090 10.785 1.00 96.12 102 GLY A C 1
ATOM 787 O O . GLY A 1 102 ? -10.968 -6.278 11.665 1.00 96.12 102 GLY A O 1
ATOM 788 N N . ALA A 1 103 ? -8.860 -6.518 10.907 1.00 96.00 103 ALA A N 1
ATOM 789 C CA . ALA A 1 103 ? -8.355 -7.250 12.069 1.00 96.00 103 ALA A CA 1
ATOM 790 C C . ALA A 1 103 ? -8.380 -6.418 13.367 1.00 96.00 103 ALA A C 1
ATOM 792 O O . ALA A 1 103 ? -8.609 -6.972 14.442 1.00 96.00 103 ALA A O 1
ATOM 793 N N . LEU A 1 104 ? -8.204 -5.095 13.272 1.00 93.19 104 LEU A N 1
ATOM 794 C CA . LEU A 1 104 ? -8.339 -4.161 14.400 1.00 93.19 104 LEU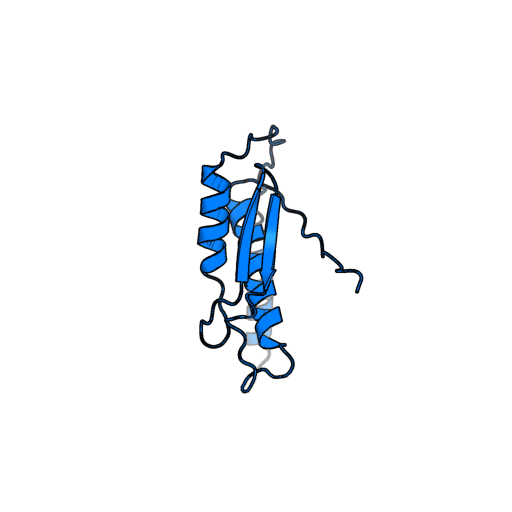 A CA 1
ATOM 795 C C . LEU A 1 104 ? -9.786 -3.704 14.646 1.00 93.19 104 LEU A C 1
ATOM 797 O O . LEU A 1 104 ? -10.077 -3.032 15.632 1.00 93.19 104 LEU A O 1
ATOM 801 N N . GLY A 1 105 ? -10.716 -4.115 13.787 1.00 93.56 105 GLY A N 1
ATOM 802 C CA . GLY A 1 105 ? -12.142 -3.894 13.962 1.00 93.56 105 GLY A CA 1
ATOM 803 C C . GLY A 1 105 ? -12.726 -2.706 13.195 1.00 93.56 105 GLY A C 1
ATOM 804 O O . GLY A 1 105 ? -13.896 -2.370 13.415 1.00 93.56 105 GLY A O 1
ATOM 805 N N . TYR A 1 106 ? -11.962 -2.119 12.279 1.00 93.31 106 TYR A N 1
ATOM 806 C CA . TYR A 1 106 ? -12.399 -1.034 11.405 1.00 93.31 106 TYR A CA 1
ATOM 807 C C . TYR A 1 106 ? -12.961 -1.578 10.087 1.00 93.31 106 TYR A C 1
ATOM 809 O O . TYR A 1 106 ? -12.568 -2.644 9.624 1.00 93.31 106 TYR A O 1
ATOM 817 N N . ALA A 1 107 ? -13.893 -0.843 9.485 1.00 95.00 107 ALA A N 1
ATOM 818 C CA . ALA A 1 107 ? -14.273 -1.040 8.089 1.00 95.00 107 ALA A CA 1
ATOM 819 C C . ALA A 1 107 ? -13.531 -0.000 7.247 1.00 95.00 107 ALA A C 1
ATOM 821 O O . ALA A 1 107 ? -13.387 1.140 7.698 1.00 95.00 107 ALA A O 1
ATOM 822 N N . THR A 1 108 ? -13.080 -0.372 6.050 1.00 96.00 108 THR A N 1
ATOM 823 C CA . THR A 1 108 ? -12.429 0.572 5.138 1.00 96.00 108 THR A CA 1
ATOM 824 C C . THR A 1 108 ? -13.263 0.807 3.886 1.00 96.00 108 THR A C 1
ATOM 826 O O . THR A 1 108 ? -14.099 -0.008 3.495 1.00 96.00 108 THR A O 1
ATOM 829 N N . GLU A 1 109 ? -13.041 1.961 3.269 1.00 96.38 109 GLU A N 1
ATOM 830 C CA . GLU A 1 109 ? -13.521 2.276 1.934 1.00 96.38 109 GLU A CA 1
ATOM 831 C C . GLU A 1 109 ? -12.319 2.738 1.113 1.00 96.38 109 GLU A C 1
ATOM 833 O O . GLU A 1 109 ? -11.599 3.658 1.506 1.00 96.38 109 GLU A O 1
ATOM 838 N N . VAL A 1 110 ? -12.095 2.103 -0.037 1.00 94.81 110 VAL A N 1
ATOM 839 C CA . VAL A 1 110 ? -11.011 2.479 -0.945 1.00 94.81 110 VAL A CA 1
ATOM 840 C C . VAL A 1 110 ? -11.556 3.428 -2.001 1.00 94.81 110 VAL A C 1
ATOM 842 O O . VAL A 1 110 ? -12.352 3.043 -2.858 1.00 94.81 110 VAL A O 1
ATOM 845 N N . GLN A 1 111 ? -11.085 4.671 -1.973 1.00 93.12 111 GLN A N 1
ATOM 846 C CA . GLN A 1 111 ? -11.458 5.686 -2.951 1.00 93.12 111 GLN A CA 1
ATOM 847 C C . GLN A 1 111 ? -10.306 5.927 -3.930 1.00 93.12 111 GLN A C 1
ATOM 849 O O . GLN A 1 111 ? -9.202 6.323 -3.556 1.00 93.12 111 GLN A O 1
ATOM 854 N N . GLY A 1 112 ? -10.560 5.687 -5.217 1.00 87.69 112 GLY A N 1
ATOM 855 C CA . GLY A 1 112 ? -9.600 5.992 -6.272 1.00 87.69 112 GLY A CA 1
ATOM 856 C C . GLY A 1 112 ? -9.503 7.499 -6.495 1.00 87.69 112 GLY A C 1
ATOM 857 O O . GLY A 1 112 ? -10.432 8.106 -7.030 1.00 87.69 112 GLY A O 1
ATOM 858 N N . CYS A 1 113 ? -8.369 8.105 -6.143 1.00 72.94 113 CYS A N 1
ATOM 859 C CA . CYS A 1 113 ? -8.104 9.497 -6.485 1.00 72.94 113 CYS A CA 1
ATOM 860 C C . CYS A 1 113 ? -7.796 9.591 -7.986 1.00 72.94 113 CYS A C 1
ATOM 862 O O . CYS A 1 113 ? -6.711 9.226 -8.442 1.00 72.94 113 CYS A O 1
ATOM 864 N N . ARG A 1 114 ? -8.771 10.044 -8.780 1.00 68.56 114 ARG A N 1
ATOM 865 C CA . ARG A 1 114 ? -8.509 10.443 -10.164 1.00 68.56 114 ARG A CA 1
ATOM 866 C C . ARG A 1 114 ? -7.800 11.787 -10.120 1.00 68.56 114 ARG A C 1
ATOM 868 O O . ARG A 1 114 ? -8.441 12.808 -9.893 1.00 68.56 114 ARG A O 1
ATOM 875 N N . THR A 1 115 ? -6.494 11.802 -10.354 1.00 55.53 115 THR A N 1
ATOM 876 C CA . THR A 1 115 ? -5.809 13.044 -10.708 1.00 55.53 115 THR A CA 1
ATOM 877 C C . THR A 1 115 ? -6.404 13.510 -12.035 1.00 55.53 115 THR A C 1
ATOM 879 O O . THR A 1 115 ? -6.201 12.866 -13.064 1.00 55.53 115 THR A O 1
ATOM 882 N N . LEU A 1 116 ? -7.209 14.574 -12.008 1.00 44.22 116 LEU A N 1
ATOM 883 C CA . LEU A 1 116 ? -7.565 15.303 -13.221 1.00 44.22 116 LEU A CA 1
ATOM 884 C C . LEU A 1 116 ? -6.257 15.903 -13.750 1.00 44.22 116 LEU A C 1
ATOM 886 O O . LEU A 1 116 ? -5.656 16.745 -13.085 1.00 44.22 116 LEU A O 1
ATOM 890 N N . SER A 1 117 ? -5.780 15.369 -14.872 1.00 38.66 117 SER A N 1
ATOM 891 C CA . SER A 1 117 ? -4.671 15.917 -15.658 1.00 38.66 117 SER A CA 1
ATOM 892 C C . SER A 1 117 ? -5.135 17.102 -16.486 1.00 38.66 117 SER A C 1
ATOM 894 O O . SER A 1 117 ? -6.202 16.932 -17.125 1.00 38.66 117 SER A O 1
#

Solvent-accessible surface area (backbone atoms only — not comparab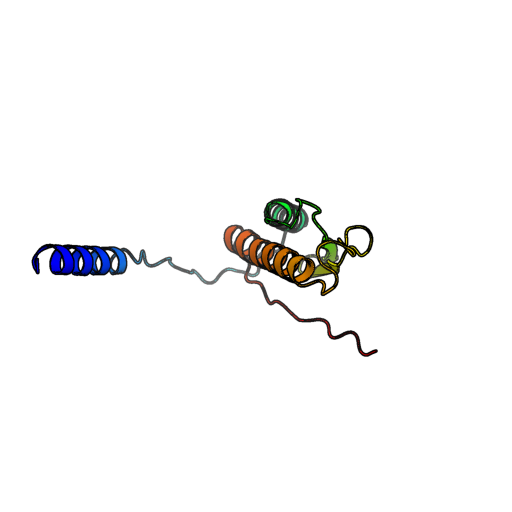le to full-atom values): 7324 Å² total; per-residue (Å²): 140,70,68,67,63,57,54,56,59,53,55,62,57,60,70,69,70,70,69,73,81,73,80,79,65,85,75,68,89,70,78,58,50,71,68,53,58,53,50,20,53,54,55,10,67,71,39,68,32,66,93,66,50,60,44,60,42,79,43,76,79,54,75,85,41,72,50,77,44,77,34,77,90,48,61,51,64,85,86,37,69,82,43,58,52,58,53,51,24,48,49,40,26,52,52,30,33,46,53,37,33,43,75,75,71,45,87,79,81,90,76,84,83,76,80,85,125

pLDDT: mean 81.71, std 20.61, range [38.66, 98.69]